Protein AF-A0A7W0UFL0-F1 (afdb_monomer_lite)

Foldseek 3Di:
DPLPAAADDDDDDDDDDPPPCSPVSVVVVVVCLDLVNQLCCCPPVVDHRPHPPRDHDPVSVVPDDDRPDHDYDPPVVCVVCVVVVVVVCCVVPVD

pLDDT: mean 94.97, std 3.73, range [73.75, 98.5]

Secondary structure (DSSP, 8-state):
---TT-B-------PPTT-S-HHHHHHHHHHHTSHHHHHHHHHHTSS--SSTTPPPPHHHHHH----SS-B---HHHHHHHHHHHHHHHHHHHT-

Sequence (95 aa):
AVVSTCFSQVELAGVLRGARNGEGARELIDFLLSPTFQRDVPLSMFVFPVRQGVELPRTFRRFAVVPERPLTLPAVEIGRNRDRWIREWTETVLR

Structure (mmCIF, N/CA/C/O backbone):
data_AF-A0A7W0UFL0-F1
#
_entry.id   AF-A0A7W0UFL0-F1
#
loop_
_atom_site.group_PDB
_atom_site.id
_atom_site.type_symbol
_atom_site.label_atom_id
_atom_site.label_alt_id
_atom_site.label_comp_id
_atom_site.label_asym_id
_atom_site.label_entity_id
_atom_site.label_seq_id
_atom_site.pdbx_PDB_ins_code
_atom_site.Cartn_x
_atom_site.Cartn_y
_atom_site.Cartn_z
_atom_site.occupancy
_atom_site.B_iso_or_equiv
_atom_site.auth_seq_id
_atom_site.auth_comp_id
_atom_site.auth_asym_id
_atom_site.auth_atom_id
_atom_site.pdbx_PDB_model_num
ATOM 1 N N . ALA A 1 1 ? 19.463 -7.887 -3.018 1.00 73.75 1 ALA A N 1
ATOM 2 C CA . ALA A 1 1 ? 18.646 -7.615 -1.817 1.00 73.75 1 ALA A CA 1
ATOM 3 C C . ALA A 1 1 ? 18.697 -8.833 -0.901 1.00 73.75 1 ALA A C 1
ATOM 5 O O . ALA A 1 1 ? 18.770 -9.942 -1.423 1.00 73.75 1 ALA A O 1
ATOM 6 N N . VAL A 1 2 ? 18.681 -8.651 0.423 1.00 85.25 2 VAL A N 1
ATOM 7 C CA . VAL A 1 2 ? 18.546 -9.767 1.378 1.00 85.25 2 VAL A CA 1
ATOM 8 C C . VAL A 1 2 ? 17.058 -10.090 1.495 1.00 85.25 2 VAL A C 1
ATOM 10 O O . VAL A 1 2 ? 16.333 -9.412 2.209 1.00 85.25 2 VAL A O 1
ATOM 13 N N . VAL A 1 3 ? 16.587 -11.060 0.708 1.00 90.38 3 VAL A N 1
ATOM 14 C CA . VAL A 1 3 ? 15.144 -11.336 0.554 1.00 90.38 3 VAL A CA 1
ATOM 15 C C . VAL A 1 3 ? 14.575 -12.295 1.600 1.00 90.38 3 VAL A C 1
ATOM 17 O O . VAL A 1 3 ? 13.362 -12.377 1.756 1.00 90.38 3 VAL A O 1
ATOM 20 N N . SER A 1 4 ? 15.434 -13.014 2.326 1.00 90.50 4 SER A N 1
ATOM 21 C CA . SER A 1 4 ? 15.039 -14.037 3.306 1.00 90.50 4 SER A CA 1
ATOM 22 C C . SER A 1 4 ? 14.343 -13.477 4.548 1.00 90.50 4 SER A C 1
ATOM 24 O O . SER A 1 4 ? 13.682 -14.225 5.260 1.00 90.50 4 SER A O 1
ATOM 26 N N . THR A 1 5 ? 14.488 -12.180 4.813 1.00 91.19 5 THR A N 1
ATOM 27 C CA . THR A 1 5 ? 13.898 -11.490 5.968 1.00 91.19 5 THR A CA 1
ATOM 28 C C . THR A 1 5 ? 12.793 -10.510 5.573 1.00 91.19 5 THR A C 1
ATOM 30 O O . THR A 1 5 ? 12.279 -9.790 6.427 1.00 91.19 5 THR A O 1
ATOM 33 N N . CYS A 1 6 ? 12.411 -10.454 4.292 1.00 93.12 6 CYS A N 1
ATOM 34 C CA . CYS A 1 6 ? 11.349 -9.564 3.834 1.00 93.12 6 CYS A CA 1
ATOM 35 C C . CYS A 1 6 ? 9.996 -9.995 4.404 1.00 93.12 6 CYS A C 1
ATOM 37 O O . CYS A 1 6 ? 9.618 -11.156 4.279 1.00 93.12 6 CYS A O 1
ATOM 39 N N . PHE A 1 7 ? 9.245 -9.047 4.962 1.00 92.94 7 PHE A N 1
ATOM 40 C CA . PHE A 1 7 ? 7.874 -9.244 5.424 1.00 92.94 7 PHE A CA 1
ATOM 41 C C . PHE A 1 7 ? 6.888 -8.590 4.451 1.00 92.94 7 PHE A C 1
ATOM 43 O O . PHE A 1 7 ? 7.121 -7.470 3.995 1.00 92.94 7 PHE A O 1
ATOM 50 N N . SER A 1 8 ? 5.792 -9.275 4.124 1.00 91.00 8 SER A N 1
ATOM 51 C CA . SER A 1 8 ? 4.769 -8.727 3.229 1.00 91.00 8 SER A CA 1
ATOM 52 C C . SER A 1 8 ? 3.886 -7.717 3.960 1.00 91.00 8 SER A C 1
ATOM 54 O O . SER A 1 8 ? 3.162 -8.075 4.887 1.00 91.00 8 SER A O 1
ATOM 56 N N . GLN A 1 9 ? 3.885 -6.470 3.495 1.00 90.56 9 GLN A N 1
ATOM 57 C CA . GLN A 1 9 ? 3.012 -5.405 3.986 1.00 90.56 9 GLN A CA 1
ATOM 58 C C . GLN A 1 9 ? 1.982 -5.026 2.918 1.00 90.56 9 GLN A C 1
ATOM 60 O O . GLN A 1 9 ? 2.299 -4.980 1.732 1.00 90.56 9 GLN A O 1
ATOM 65 N N . VAL A 1 10 ? 0.760 -4.717 3.354 1.00 91.44 10 VAL A N 1
ATOM 66 C CA . VAL A 1 10 ? -0.294 -4.134 2.515 1.00 91.44 10 VAL A CA 1
ATOM 67 C C . VAL A 1 10 ? -0.681 -2.782 3.098 1.00 91.44 10 VAL A C 1
ATOM 69 O O . VAL A 1 10 ? -0.950 -2.680 4.295 1.00 91.44 10 VAL A O 1
ATOM 72 N N . GLU A 1 11 ? -0.714 -1.752 2.257 1.00 94.06 11 GLU A N 1
ATOM 73 C CA . GLU A 1 11 ? -1.216 -0.430 2.626 1.00 94.06 11 GLU A CA 1
ATOM 74 C C . GLU A 1 11 ? -2.730 -0.372 2.419 1.00 94.06 11 GLU A C 1
ATOM 76 O O . GLU A 1 11 ? -3.257 -0.837 1.408 1.00 94.06 11 GLU A O 1
ATOM 81 N N . LEU A 1 12 ? -3.439 0.168 3.408 1.00 93.81 12 LEU A N 1
ATOM 82 C CA . LEU A 1 12 ? -4.896 0.167 3.458 1.00 93.81 12 LEU A CA 1
ATOM 83 C C . LEU A 1 12 ? -5.410 1.599 3.582 1.00 93.81 12 LEU A C 1
ATOM 85 O O . LEU A 1 12 ? -4.871 2.401 4.341 1.00 93.81 12 LEU A O 1
ATOM 89 N N . ALA A 1 13 ? -6.512 1.879 2.895 1.00 96.31 13 ALA A N 1
ATOM 90 C CA . ALA A 1 13 ? -7.327 3.066 3.101 1.00 96.31 13 ALA A CA 1
ATOM 91 C C . ALA A 1 13 ? -8.729 2.632 3.546 1.00 96.31 13 ALA A C 1
ATOM 93 O O . ALA A 1 13 ? -9.237 1.598 3.109 1.00 96.31 13 ALA A O 1
ATOM 94 N N . GLY A 1 14 ? -9.355 3.405 4.433 1.00 95.88 14 GLY A N 1
ATOM 95 C CA . GLY A 1 14 ? -10.671 3.077 4.971 1.00 95.88 14 GLY A CA 1
ATOM 96 C C . GLY A 1 14 ? -11.476 4.318 5.330 1.00 95.88 14 GLY A C 1
ATOM 97 O O . GLY A 1 14 ? -10.929 5.323 5.782 1.00 95.88 14 GLY A O 1
ATOM 98 N N . VAL A 1 15 ? -12.793 4.236 5.142 1.00 97.25 15 VAL A N 1
ATOM 99 C CA . VAL A 1 15 ? -13.724 5.298 5.532 1.00 97.25 15 VAL A CA 1
ATOM 100 C C . VAL A 1 15 ? -14.005 5.192 7.029 1.00 97.25 15 VAL A C 1
ATOM 102 O O . VAL A 1 15 ? -14.504 4.174 7.511 1.00 97.25 15 VAL A O 1
ATOM 105 N N . LEU A 1 16 ? -13.688 6.249 7.777 1.00 96.62 16 LEU A N 1
ATOM 106 C CA . LEU A 1 16 ? -13.898 6.283 9.222 1.00 96.62 16 LEU A CA 1
ATOM 107 C C . LEU A 1 16 ? -15.386 6.395 9.579 1.00 96.62 16 LEU A C 1
ATOM 109 O O . LEU A 1 16 ? -16.174 7.063 8.904 1.00 96.62 16 LEU A O 1
ATOM 113 N N . ARG A 1 17 ? -15.766 5.791 10.709 1.00 96.88 17 ARG A N 1
ATOM 114 C CA . ARG A 1 17 ? -17.092 5.988 11.305 1.00 96.88 17 ARG A CA 1
ATOM 115 C C . ARG A 1 17 ? -17.289 7.474 11.624 1.00 96.88 17 ARG A C 1
ATOM 117 O O . ARG A 1 17 ? -16.456 8.071 12.293 1.00 96.88 17 ARG A O 1
ATOM 124 N N . GLY A 1 18 ? -18.405 8.047 11.172 1.00 96.69 18 GLY A N 1
ATOM 125 C CA . GLY A 1 18 ? -18.714 9.465 11.381 1.00 96.69 18 GLY A CA 1
ATOM 126 C C . GLY A 1 18 ? -18.068 10.418 10.368 1.00 96.69 18 GLY A C 1
ATOM 127 O O . GLY A 1 18 ? -18.089 11.628 10.588 1.00 96.69 18 GLY A O 1
ATOM 128 N N . ALA A 1 19 ? -17.507 9.908 9.263 1.00 97.12 19 ALA A N 1
ATOM 129 C CA . ALA A 1 19 ? -17.047 10.749 8.161 1.00 97.12 19 ALA A CA 1
ATOM 130 C C . ALA A 1 19 ? -18.180 11.669 7.672 1.00 97.12 19 ALA A C 1
ATOM 132 O O . ALA A 1 19 ? -19.227 11.199 7.228 1.00 97.12 19 ALA A O 1
ATOM 133 N N . ARG A 1 20 ? -17.955 12.989 7.748 1.00 97.88 20 ARG A N 1
ATOM 134 C CA . ARG A 1 20 ? -18.951 14.010 7.369 1.00 97.88 20 ARG A CA 1
ATOM 135 C C . ARG A 1 20 ? -19.337 13.934 5.891 1.00 97.88 20 ARG A C 1
ATOM 137 O O . ARG A 1 20 ? -20.477 14.211 5.553 1.00 97.88 20 ARG A O 1
ATOM 144 N N . ASN A 1 21 ? -18.390 13.545 5.037 1.00 97.94 21 ASN A N 1
ATOM 145 C CA . ASN A 1 21 ? -18.611 13.293 3.616 1.00 97.94 21 ASN A CA 1
ATOM 146 C C . ASN A 1 21 ? -18.330 11.815 3.300 1.00 97.94 21 ASN A C 1
ATOM 148 O O . ASN A 1 21 ? -17.247 11.458 2.841 1.00 97.94 21 ASN A O 1
ATOM 152 N N . GLY A 1 22 ? -19.290 10.943 3.612 1.00 97.81 22 GLY A N 1
ATOM 153 C CA . GLY A 1 22 ? -19.153 9.503 3.375 1.00 97.81 22 GLY A CA 1
ATOM 154 C C . GLY A 1 22 ? -19.224 9.105 1.899 1.00 97.81 22 GLY A C 1
ATOM 155 O O . GLY A 1 22 ? -18.677 8.073 1.528 1.00 97.81 22 GLY A O 1
ATOM 156 N N . GLU A 1 23 ? -19.888 9.901 1.062 1.00 97.88 23 GLU A N 1
ATOM 157 C CA . GLU A 1 23 ? -19.974 9.672 -0.384 1.00 97.88 23 GLU A CA 1
ATOM 158 C C . GLU A 1 23 ? -18.628 9.940 -1.055 1.00 97.88 23 GLU A C 1
ATOM 160 O O . GLU A 1 23 ? -18.026 9.008 -1.582 1.00 97.88 23 GLU A O 1
ATOM 165 N N . GLY A 1 24 ? -18.072 11.144 -0.888 1.00 98.50 24 GLY A N 1
ATOM 166 C CA . GLY A 1 24 ? -16.756 11.476 -1.439 1.00 98.50 24 GLY A CA 1
ATOM 167 C C . GLY A 1 24 ? -15.628 10.602 -0.879 1.00 98.50 24 GLY A C 1
ATOM 168 O O . GLY A 1 24 ? -14.662 10.304 -1.574 1.00 98.50 24 GLY A O 1
ATOM 169 N N . ALA A 1 25 ? -15.753 10.119 0.363 1.00 98.38 25 ALA A N 1
ATOM 170 C CA . ALA A 1 25 ? -14.800 9.155 0.908 1.00 98.38 25 ALA A CA 1
ATOM 171 C C . ALA A 1 25 ? -14.843 7.802 0.173 1.00 98.38 25 ALA A C 1
ATOM 173 O O . ALA A 1 25 ? -13.795 7.183 0.005 1.00 98.38 25 ALA A O 1
ATOM 174 N N . ARG A 1 26 ? -16.018 7.340 -0.280 1.00 97.88 26 ARG A N 1
ATOM 175 C CA . ARG A 1 26 ? -16.127 6.128 -1.111 1.00 97.88 26 ARG A CA 1
ATOM 176 C C . ARG A 1 26 ? -15.590 6.372 -2.515 1.00 97.88 26 ARG A C 1
ATOM 178 O O . ARG A 1 26 ? -14.797 5.562 -2.977 1.00 97.88 26 ARG A O 1
ATOM 185 N N . GLU A 1 27 ? -15.923 7.507 -3.126 1.00 98.44 27 GLU A N 1
ATOM 186 C CA . GLU A 1 27 ? -15.381 7.883 -4.440 1.00 98.44 27 GLU A CA 1
ATOM 187 C C . GLU A 1 27 ? -13.849 7.936 -4.433 1.00 98.44 27 GLU A C 1
ATOM 189 O O . GLU A 1 27 ? -13.203 7.474 -5.372 1.00 98.44 27 GLU A O 1
ATOM 194 N N . LEU A 1 28 ? -13.248 8.433 -3.346 1.00 98.44 28 LEU A N 1
ATOM 195 C CA . LEU A 1 28 ? -11.799 8.401 -3.180 1.00 98.44 28 LEU A CA 1
ATOM 196 C C . LEU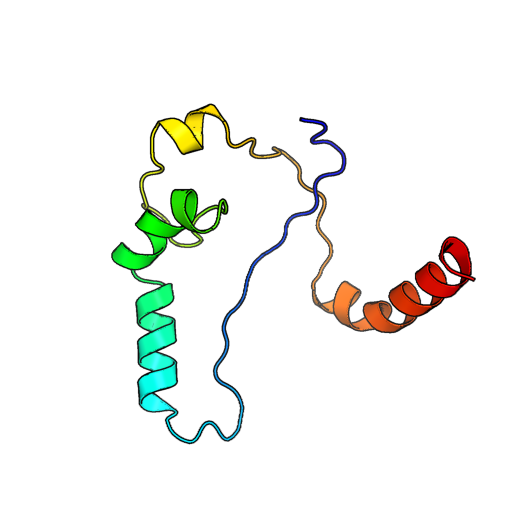 A 1 28 ? -11.267 6.964 -3.138 1.00 98.44 28 LEU A C 1
ATOM 198 O O . LEU A 1 28 ? -10.282 6.670 -3.806 1.00 98.44 28 LEU A O 1
ATOM 202 N N . ILE A 1 29 ? -11.897 6.061 -2.382 1.00 98.31 29 ILE A N 1
ATOM 203 C CA . ILE A 1 29 ? -11.480 4.650 -2.329 1.00 98.31 29 ILE A CA 1
ATOM 204 C C . ILE A 1 29 ? -11.592 3.998 -3.714 1.00 98.31 29 ILE A C 1
ATOM 206 O O . ILE A 1 29 ? -10.659 3.314 -4.141 1.00 98.31 29 ILE A O 1
ATOM 210 N N . ASP A 1 30 ? -12.674 4.260 -4.445 1.00 98.25 30 ASP A N 1
ATOM 211 C CA . ASP A 1 30 ? -12.861 3.760 -5.811 1.00 98.25 30 ASP A CA 1
ATOM 212 C C . ASP A 1 30 ? -11.782 4.303 -6.758 1.00 98.25 30 ASP A C 1
ATOM 214 O O . ASP A 1 30 ? -11.214 3.556 -7.563 1.00 98.25 30 ASP A O 1
ATOM 218 N N . PHE A 1 31 ? -11.425 5.583 -6.617 1.00 98.19 31 PHE A N 1
ATOM 219 C CA . PHE A 1 31 ? -10.321 6.189 -7.354 1.00 98.19 31 PHE A CA 1
A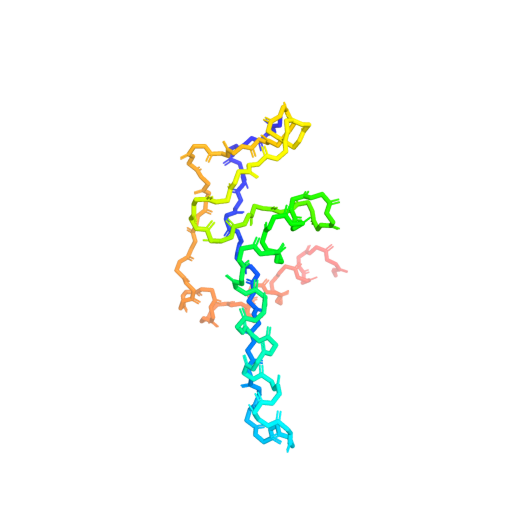TOM 220 C C . PHE A 1 31 ? -8.974 5.535 -7.018 1.00 98.19 31 PHE A C 1
ATOM 222 O O . PHE A 1 31 ? -8.241 5.173 -7.942 1.00 98.19 31 PHE A O 1
ATOM 229 N N . LEU A 1 32 ? -8.666 5.306 -5.736 1.00 98.06 32 LEU A N 1
ATOM 230 C CA . LEU A 1 32 ? -7.432 4.635 -5.304 1.00 98.06 32 LEU A CA 1
ATOM 231 C C . LEU A 1 32 ? -7.319 3.211 -5.879 1.00 98.06 32 LEU A C 1
ATOM 233 O O . LEU A 1 32 ? -6.215 2.749 -6.162 1.00 98.06 32 LEU A O 1
ATOM 237 N N . LEU A 1 33 ? -8.440 2.517 -6.099 1.00 97.19 33 LEU A N 1
ATOM 238 C CA . LEU A 1 33 ? -8.489 1.170 -6.692 1.00 97.19 33 LEU A CA 1
ATOM 239 C C . LEU A 1 33 ? -8.572 1.165 -8.230 1.00 97.19 33 LEU A C 1
ATOM 241 O O . LEU A 1 33 ? -8.543 0.097 -8.862 1.00 97.19 33 LEU A O 1
ATOM 245 N N . SER A 1 34 ? -8.686 2.337 -8.855 1.00 97.38 34 SER A N 1
ATOM 246 C CA . SER A 1 34 ? -8.817 2.474 -10.305 1.00 97.38 34 SER A CA 1
ATOM 247 C C . SER A 1 34 ? -7.530 2.070 -11.044 1.00 97.38 34 SER A C 1
ATOM 249 O O . SER A 1 34 ? -6.432 2.172 -10.493 1.00 97.38 34 SER A O 1
ATOM 251 N N . PRO A 1 35 ? -7.618 1.650 -12.324 1.00 97.19 35 PRO A N 1
ATOM 252 C CA . PRO A 1 35 ? -6.429 1.427 -13.147 1.00 97.19 35 PRO A CA 1
ATOM 253 C C . PRO A 1 35 ? -5.525 2.658 -13.238 1.00 97.19 35 PRO A C 1
ATOM 255 O O . PRO A 1 35 ? -4.312 2.505 -13.291 1.00 97.19 35 PRO A O 1
ATOM 258 N N . THR A 1 36 ? -6.111 3.858 -13.269 1.00 95.88 36 THR A N 1
ATOM 259 C CA . THR A 1 36 ? -5.373 5.119 -13.389 1.00 95.88 36 THR A CA 1
ATOM 260 C C . THR A 1 36 ? -4.457 5.317 -12.193 1.00 95.88 36 THR A C 1
ATOM 262 O O . THR A 1 36 ? -3.247 5.378 -12.370 1.00 95.88 36 THR A O 1
ATOM 265 N N . PHE A 1 37 ? -5.009 5.314 -10.978 1.00 97.31 37 PHE A N 1
ATOM 266 C CA . PHE A 1 37 ? -4.205 5.497 -9.771 1.00 97.31 37 PHE A CA 1
ATOM 267 C C . PHE A 1 37 ? -3.170 4.377 -9.609 1.00 97.31 37 PHE A C 1
ATOM 269 O O . PHE A 1 37 ? -1.992 4.627 -9.368 1.00 97.31 37 PHE A O 1
ATOM 276 N N . GLN A 1 38 ? -3.588 3.126 -9.815 1.00 97.94 38 GLN A N 1
ATOM 277 C CA . GLN A 1 38 ? -2.725 1.961 -9.617 1.00 97.94 38 GLN A CA 1
ATOM 278 C C . GLN A 1 38 ? -1.552 1.896 -10.614 1.00 97.94 38 GLN A C 1
ATOM 280 O O . GLN A 1 38 ? -0.529 1.295 -10.294 1.00 97.94 38 GLN A O 1
ATOM 285 N N . ARG A 1 39 ? -1.648 2.522 -11.796 1.00 96.88 39 ARG A N 1
ATOM 286 C CA . ARG A 1 39 ? -0.523 2.637 -12.748 1.00 96.88 39 ARG A CA 1
ATOM 287 C C . ARG A 1 39 ? 0.575 3.585 -12.271 1.00 96.88 39 ARG A C 1
ATOM 289 O O . ARG A 1 39 ? 1.737 3.345 -12.598 1.00 96.88 39 ARG A O 1
ATOM 296 N N . ASP A 1 40 ? 0.224 4.605 -11.494 1.00 96.38 40 ASP A N 1
ATOM 297 C CA . ASP A 1 40 ? 1.173 5.615 -11.008 1.00 96.38 40 ASP A CA 1
ATOM 298 C C . ASP A 1 40 ? 1.875 5.174 -9.712 1.00 96.38 40 ASP A C 1
ATOM 300 O O . ASP A 1 40 ? 3.044 5.501 -9.482 1.00 96.38 40 ASP A O 1
ATOM 304 N N . VAL A 1 41 ? 1.202 4.343 -8.904 1.00 97.06 41 VAL A N 1
ATOM 305 C CA . VAL A 1 41 ? 1.701 3.789 -7.630 1.00 97.06 41 VAL A CA 1
ATOM 306 C C . VAL A 1 41 ? 3.175 3.325 -7.669 1.00 97.06 41 VAL A C 1
ATOM 308 O O . VAL A 1 41 ? 3.934 3.747 -6.790 1.00 97.06 41 VAL A O 1
ATOM 311 N N . PRO A 1 42 ? 3.651 2.540 -8.662 1.00 96.69 42 PRO A N 1
ATOM 312 C CA . PRO A 1 42 ? 5.028 2.037 -8.675 1.00 96.69 42 PRO A CA 1
ATOM 313 C C . PRO A 1 42 ? 6.111 3.116 -8.682 1.00 96.69 42 PRO A C 1
ATOM 315 O O . PRO A 1 42 ? 7.169 2.924 -8.089 1.00 96.69 42 PRO A O 1
ATOM 318 N N . LEU A 1 43 ? 5.882 4.240 -9.364 1.00 95.62 43 LEU A N 1
ATOM 319 C CA . LEU A 1 43 ? 6.896 5.291 -9.515 1.00 95.62 43 LEU A CA 1
ATOM 320 C C . LEU A 1 43 ? 6.662 6.491 -8.597 1.00 95.62 43 LEU A C 1
ATOM 322 O O . LEU A 1 43 ? 7.592 7.266 -8.388 1.00 95.62 43 LEU A O 1
ATOM 326 N N . SER A 1 44 ? 5.464 6.629 -8.027 1.00 95.88 44 SER A N 1
ATOM 327 C CA . SER A 1 44 ? 5.159 7.677 -7.047 1.00 95.88 44 SER A CA 1
ATOM 328 C C . SER A 1 44 ? 5.376 7.228 -5.602 1.00 95.88 44 SER A C 1
ATOM 330 O O . SER A 1 44 ? 5.825 8.022 -4.782 1.00 95.88 44 SER A O 1
ATOM 332 N N . MET A 1 45 ? 5.060 5.970 -5.284 1.00 94.75 45 MET A N 1
ATOM 333 C CA . MET A 1 45 ? 5.080 5.439 -3.913 1.00 94.75 45 MET A CA 1
ATOM 334 C C . MET A 1 45 ? 6.089 4.300 -3.723 1.00 94.75 45 MET A C 1
ATOM 336 O O . MET A 1 45 ? 6.326 3.880 -2.597 1.00 94.75 45 MET A O 1
ATOM 340 N N . PHE A 1 46 ? 6.699 3.805 -4.806 1.00 93.88 46 PHE A N 1
ATOM 341 C CA . PHE A 1 46 ? 7.657 2.693 -4.782 1.00 93.88 46 PHE A CA 1
ATOM 342 C C . PHE A 1 46 ? 7.099 1.386 -4.190 1.00 93.88 46 PHE A C 1
ATOM 344 O O . PHE A 1 46 ? 7.838 0.589 -3.613 1.00 93.88 46 PHE A O 1
ATOM 351 N N . VAL A 1 47 ? 5.803 1.134 -4.392 1.00 94.44 47 VAL A N 1
ATOM 352 C CA . VAL A 1 47 ? 5.119 -0.109 -3.998 1.00 94.44 47 VAL A CA 1
ATOM 353 C C . VAL A 1 47 ? 4.454 -0.779 -5.202 1.00 94.44 47 VAL A C 1
ATOM 355 O O . VAL A 1 47 ? 4.304 -0.183 -6.268 1.00 94.44 47 VAL A O 1
ATOM 358 N N . PHE A 1 48 ? 4.077 -2.048 -5.061 1.00 95.25 48 PHE A N 1
ATOM 359 C CA . PHE A 1 48 ? 3.356 -2.771 -6.110 1.00 95.25 48 PHE A CA 1
ATOM 360 C C . PHE A 1 48 ? 1.865 -2.395 -6.108 1.00 95.25 48 PHE A C 1
ATOM 362 O O . PHE A 1 48 ? 1.294 -2.199 -5.034 1.00 95.25 48 PHE A O 1
ATOM 369 N N . PRO A 1 49 ? 1.209 -2.330 -7.281 1.00 96.62 49 PRO A N 1
ATOM 370 C CA . PRO A 1 49 ? -0.228 -2.126 -7.350 1.00 96.62 49 PRO A CA 1
ATOM 371 C C . PRO A 1 49 ? -0.961 -3.359 -6.818 1.00 96.62 49 PRO A C 1
ATOM 373 O O . PRO A 1 49 ? -0.568 -4.497 -7.080 1.00 96.62 49 PRO A O 1
ATOM 376 N N . VAL A 1 50 ? -2.068 -3.135 -6.113 1.00 95.50 50 VAL A N 1
ATOM 377 C CA . VAL A 1 50 ? -2.962 -4.211 -5.658 1.00 95.50 50 VAL A CA 1
ATOM 378 C C . VAL A 1 50 ? -3.896 -4.673 -6.780 1.00 95.50 50 VAL A C 1
ATOM 380 O O . VAL A 1 50 ? -4.363 -5.813 -6.791 1.00 95.50 50 VAL A O 1
ATOM 383 N N . ARG A 1 51 ? -4.172 -3.795 -7.753 1.00 95.88 51 ARG A N 1
ATOM 384 C CA . ARG A 1 51 ? -5.051 -4.110 -8.879 1.00 95.88 51 ARG A CA 1
ATOM 385 C C . ARG A 1 51 ? -4.345 -5.012 -9.892 1.00 95.88 51 ARG A C 1
ATOM 387 O O . ARG A 1 51 ? -3.312 -4.657 -10.453 1.00 95.88 51 ARG A O 1
ATOM 394 N N . GLN A 1 52 ? -4.973 -6.144 -10.199 1.00 94.25 52 GLN A N 1
ATOM 395 C CA . GLN A 1 52 ? -4.520 -7.049 -11.254 1.00 94.25 52 GLN A CA 1
ATOM 396 C C . GLN A 1 52 ? -4.609 -6.406 -12.648 1.00 94.25 52 GLN A C 1
ATOM 398 O O . GLN A 1 52 ? -5.471 -5.568 -12.914 1.00 94.25 52 GLN A O 1
ATOM 403 N N . GLY A 1 53 ? -3.722 -6.823 -13.555 1.00 93.12 53 GLY A N 1
ATOM 404 C CA . GLY A 1 53 ? -3.702 -6.347 -14.944 1.00 93.12 53 GLY A CA 1
ATOM 405 C C . GLY A 1 53 ? -3.107 -4.946 -15.139 1.00 93.12 53 GLY A C 1
ATOM 406 O O . GLY A 1 53 ? -3.195 -4.394 -16.233 1.00 93.12 53 GLY A O 1
ATOM 407 N N . VAL A 1 54 ? -2.503 -4.358 -14.104 1.00 94.56 54 VAL A N 1
ATOM 408 C CA .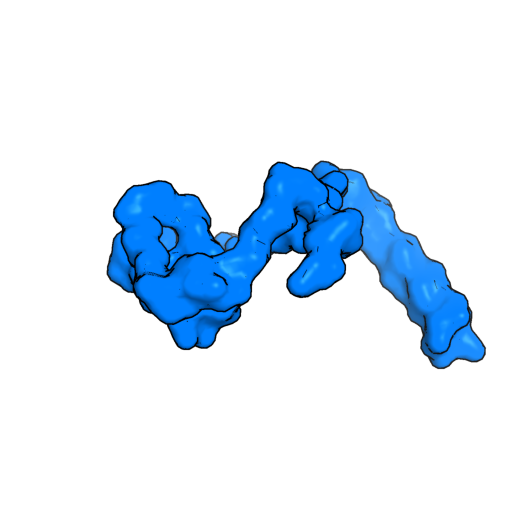 VAL A 1 54 ? -1.736 -3.113 -14.221 1.00 94.56 54 VAL A CA 1
ATOM 409 C C . VAL A 1 54 ? -0.314 -3.436 -14.677 1.00 94.56 54 VAL A C 1
ATOM 411 O O . VAL A 1 54 ? 0.427 -4.136 -13.989 1.00 94.56 54 VAL A O 1
ATOM 414 N N . GLU A 1 55 ? 0.075 -2.929 -15.847 1.00 92.88 55 GLU A N 1
ATOM 415 C CA . GLU A 1 55 ? 1.438 -3.095 -16.349 1.00 92.88 55 GLU A CA 1
ATOM 416 C C . GLU A 1 55 ? 2.440 -2.281 -15.526 1.00 92.88 55 GLU A C 1
ATOM 418 O O . GLU A 1 55 ? 2.283 -1.077 -15.332 1.00 92.88 55 GLU A O 1
ATOM 423 N N . LEU A 1 56 ? 3.511 -2.941 -15.078 1.00 94.38 56 LEU A N 1
ATOM 424 C CA . LEU A 1 56 ? 4.587 -2.277 -14.349 1.00 94.38 56 LEU A CA 1
ATOM 425 C C . LEU A 1 56 ? 5.550 -1.566 -15.312 1.00 94.38 56 LEU A C 1
ATOM 427 O O . LEU A 1 56 ? 6.045 -2.213 -16.254 1.00 94.38 56 LEU A O 1
ATOM 431 N N . PRO A 1 57 ? 5.923 -0.300 -15.031 1.00 95.31 57 PRO A N 1
ATOM 432 C CA . PRO A 1 57 ? 6.954 0.409 -15.778 1.00 95.31 57 PRO A CA 1
ATOM 433 C C . PRO A 1 57 ? 8.256 -0.394 -15.858 1.00 95.31 57 PRO A C 1
ATOM 435 O O . PRO A 1 57 ? 8.677 -1.033 -14.890 1.00 95.31 57 PRO A O 1
ATOM 438 N N . ARG A 1 58 ? 8.931 -0.345 -17.015 1.00 95.12 58 ARG A N 1
ATOM 439 C CA . ARG A 1 58 ? 10.154 -1.130 -17.275 1.00 95.12 58 ARG A CA 1
ATOM 440 C C . ARG A 1 58 ? 11.225 -0.911 -16.204 1.00 95.12 58 ARG A C 1
ATOM 442 O O . ARG A 1 58 ? 11.841 -1.873 -15.756 1.00 95.12 58 ARG A O 1
ATOM 449 N N . THR A 1 59 ? 11.435 0.339 -15.798 1.00 94.31 59 THR A N 1
ATOM 450 C CA . THR A 1 59 ? 12.415 0.705 -14.767 1.00 94.31 59 THR A CA 1
ATOM 451 C C . THR A 1 59 ? 12.060 0.083 -13.423 1.00 94.31 59 THR A C 1
ATOM 453 O O . THR A 1 59 ? 12.922 -0.517 -12.793 1.00 94.31 59 THR A O 1
ATOM 456 N N . PHE A 1 60 ? 10.787 0.142 -13.024 1.00 95.50 60 PHE A N 1
ATOM 457 C CA . PHE A 1 60 ? 10.330 -0.463 -11.777 1.00 95.50 60 PHE A CA 1
ATOM 458 C C . PHE A 1 60 ? 10.571 -1.974 -11.785 1.00 95.50 60 PHE A C 1
ATOM 460 O O . PHE A 1 60 ? 11.242 -2.495 -10.906 1.00 95.50 60 PHE A O 1
ATOM 467 N N . ARG A 1 61 ? 10.150 -2.668 -12.849 1.00 93.25 61 ARG A N 1
ATOM 468 C CA . ARG A 1 61 ? 10.355 -4.119 -13.003 1.00 93.25 61 ARG A CA 1
ATOM 469 C C . ARG A 1 61 ? 11.828 -4.533 -13.003 1.00 93.25 61 ARG A C 1
ATOM 471 O O . ARG A 1 61 ? 12.153 -5.629 -12.569 1.00 93.25 61 ARG A O 1
ATOM 478 N N . ARG A 1 62 ? 12.716 -3.679 -13.521 1.00 93.94 62 ARG A N 1
ATOM 479 C CA . ARG A 1 62 ? 14.158 -3.954 -13.571 1.00 93.94 62 ARG A CA 1
ATOM 480 C C . ARG A 1 62 ? 14.797 -3.967 -12.182 1.00 93.94 62 ARG A C 1
ATOM 482 O O . ARG A 1 62 ? 15.758 -4.703 -11.985 1.00 93.94 62 ARG A O 1
ATOM 489 N N . PHE A 1 63 ? 14.317 -3.128 -11.266 1.00 93.19 63 PHE A N 1
ATOM 490 C CA . PHE A 1 63 ? 14.987 -2.878 -9.987 1.00 93.19 63 PHE A CA 1
ATOM 491 C C . PHE A 1 63 ? 14.201 -3.360 -8.765 1.00 93.19 63 PHE A C 1
ATOM 493 O O . PHE A 1 63 ? 14.810 -3.658 -7.739 1.00 93.19 63 PHE A O 1
ATOM 500 N N . ALA A 1 64 ? 12.876 -3.460 -8.858 1.00 91.56 64 ALA A N 1
ATOM 501 C CA . ALA A 1 64 ? 12.046 -3.969 -7.781 1.00 91.56 64 ALA A CA 1
ATOM 502 C C . ALA A 1 64 ? 12.262 -5.480 -7.624 1.00 91.56 64 ALA A C 1
ATOM 504 O O . ALA A 1 64 ? 12.074 -6.257 -8.561 1.00 91.56 64 ALA A O 1
ATOM 505 N N . VAL A 1 65 ? 12.655 -5.896 -6.422 1.00 89.88 65 VAL A N 1
ATOM 506 C CA . VAL A 1 65 ? 12.825 -7.308 -6.072 1.00 89.88 65 VAL A CA 1
ATOM 507 C C . VAL A 1 65 ? 11.542 -7.797 -5.415 1.00 89.88 65 VAL A C 1
ATOM 509 O O . VAL A 1 65 ? 11.139 -7.255 -4.389 1.00 89.88 65 VAL A O 1
ATOM 512 N N . VAL A 1 66 ? 10.922 -8.830 -5.987 1.00 89.62 66 VAL A N 1
ATOM 513 C CA . VAL A 1 66 ? 9.787 -9.534 -5.376 1.00 89.62 66 VAL A CA 1
ATOM 514 C C . VAL A 1 66 ? 10.328 -10.780 -4.675 1.00 89.62 66 VAL A C 1
ATOM 516 O O . VAL A 1 66 ? 10.834 -11.672 -5.357 1.00 89.62 66 VAL A O 1
ATOM 519 N N . PRO A 1 67 ? 10.274 -10.869 -3.335 1.00 91.69 67 PRO A N 1
ATOM 520 C CA . PRO A 1 67 ? 10.620 -12.100 -2.636 1.00 91.69 67 PRO A CA 1
ATOM 521 C C . PRO A 1 67 ? 9.669 -13.230 -3.054 1.00 91.69 67 PRO A C 1
ATOM 523 O O . PRO A 1 67 ? 8.456 -13.054 -3.010 1.00 91.69 67 PRO A O 1
ATOM 526 N N . GLU A 1 68 ? 10.198 -14.401 -3.417 1.00 91.69 68 GLU A N 1
ATOM 527 C CA . GLU A 1 68 ? 9.367 -15.574 -3.759 1.00 91.69 68 GLU A CA 1
ATOM 528 C C . GLU A 1 68 ? 8.581 -16.105 -2.552 1.00 91.69 68 GLU A C 1
ATOM 530 O O . GLU A 1 68 ? 7.497 -16.665 -2.690 1.00 91.69 68 GLU A O 1
ATOM 535 N N . ARG A 1 69 ? 9.156 -15.949 -1.354 1.00 91.75 69 ARG A N 1
ATOM 536 C CA . ARG A 1 69 ? 8.616 -16.437 -0.081 1.00 91.75 69 ARG A CA 1
ATOM 537 C C . ARG A 1 69 ? 8.780 -15.361 0.996 1.00 91.75 69 ARG A C 1
ATOM 539 O O . ARG A 1 69 ? 9.658 -15.498 1.848 1.00 91.75 69 ARG A O 1
ATOM 546 N N . PRO A 1 70 ? 8.013 -14.258 0.931 1.00 93.31 70 PRO A N 1
ATOM 547 C CA . PRO A 1 70 ? 8.043 -13.255 1.983 1.00 93.31 70 PRO A CA 1
ATOM 548 C C . PRO A 1 70 ? 7.487 -13.852 3.281 1.00 93.31 70 PRO A C 1
ATOM 550 O O . PRO A 1 70 ? 6.577 -14.682 3.264 1.00 93.31 70 PRO A O 1
ATOM 553 N N . LEU A 1 71 ? 8.017 -13.403 4.412 1.00 94.75 71 LEU A N 1
ATOM 554 C CA . LEU A 1 71 ? 7.454 -13.686 5.723 1.00 94.75 71 LEU A CA 1
ATOM 555 C C . LEU A 1 71 ? 6.069 -13.036 5.828 1.00 94.75 71 LEU A C 1
ATOM 557 O O . LEU A 1 71 ? 5.852 -11.909 5.377 1.00 94.75 71 LEU A O 1
ATOM 561 N N . THR A 1 72 ? 5.131 -13.744 6.445 1.00 93.31 72 THR A N 1
ATOM 562 C CA . THR A 1 72 ? 3.763 -13.267 6.669 1.00 93.31 72 THR A CA 1
ATOM 563 C C . THR A 1 72 ? 3.290 -13.699 8.045 1.00 93.31 72 THR A C 1
ATOM 565 O O . THR A 1 72 ? 3.623 -14.796 8.488 1.00 93.31 72 THR A O 1
ATOM 568 N N . LEU A 1 73 ? 2.459 -12.879 8.682 1.00 93.62 73 LEU A N 1
ATOM 569 C CA . LEU A 1 73 ? 1.731 -13.241 9.895 1.00 93.62 73 LEU A CA 1
ATOM 570 C C . LEU A 1 73 ? 0.243 -12.931 9.702 1.00 93.62 73 LEU A C 1
ATOM 572 O O . LEU A 1 73 ? -0.084 -11.908 9.091 1.00 93.62 73 LEU A O 1
ATOM 576 N N . PRO A 1 74 ? -0.674 -13.765 10.223 1.00 94.38 74 PRO A N 1
ATOM 577 C CA . PRO A 1 74 ? -2.095 -13.452 10.207 1.00 94.38 74 PRO A CA 1
ATOM 578 C C . PRO A 1 74 ? -2.375 -12.109 10.892 1.00 94.38 74 PRO A C 1
ATOM 580 O O . PRO A 1 74 ? -1.925 -11.864 12.011 1.00 94.38 74 PRO A O 1
ATOM 583 N N . ALA A 1 75 ? -3.191 -11.253 10.271 1.00 92.25 75 ALA A N 1
ATOM 584 C CA . ALA A 1 75 ? -3.512 -9.931 10.822 1.00 92.25 75 ALA A CA 1
ATOM 585 C C . ALA A 1 75 ? -4.123 -10.000 12.236 1.00 92.25 75 ALA A C 1
ATOM 587 O O . ALA A 1 75 ? -3.863 -9.135 13.070 1.00 92.25 75 ALA A O 1
ATOM 588 N N . VAL A 1 76 ? -4.892 -11.055 12.534 1.00 95.44 76 VAL A N 1
ATOM 589 C CA . VAL A 1 76 ? -5.456 -11.298 13.872 1.00 95.44 76 VAL A CA 1
ATOM 590 C C . VAL A 1 76 ? -4.377 -11.568 14.920 1.00 95.44 76 VAL A C 1
ATOM 592 O O . VAL A 1 76 ? -4.504 -11.135 16.063 1.00 95.44 76 VAL A O 1
ATOM 595 N N . GLU A 1 77 ? -3.303 -12.258 14.544 1.00 96.56 77 GLU A N 1
ATOM 596 C CA . GLU A 1 77 ? -2.184 -12.535 15.437 1.00 96.56 77 GLU A CA 1
ATOM 597 C C . GLU A 1 77 ? -1.390 -11.259 15.703 1.00 96.56 77 GLU A C 1
ATOM 59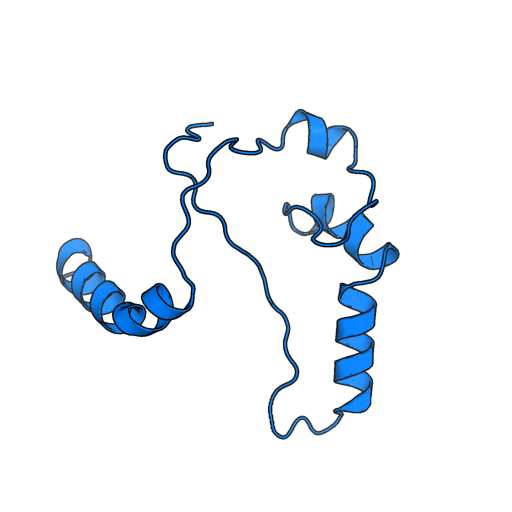9 O O . GLU A 1 77 ? -1.099 -10.952 16.860 1.00 96.56 77 GLU A O 1
ATOM 604 N N . ILE A 1 78 ? -1.142 -10.461 14.661 1.00 94.69 78 ILE A N 1
ATOM 605 C CA . ILE A 1 78 ? -0.530 -9.137 14.805 1.00 94.69 78 ILE A CA 1
ATOM 606 C C . ILE A 1 78 ? -1.378 -8.275 15.742 1.00 94.69 78 ILE A C 1
ATOM 608 O O . ILE A 1 78 ? -0.864 -7.753 16.726 1.00 94.69 78 ILE A O 1
ATOM 612 N N . GLY A 1 79 ? -2.688 -8.177 15.500 1.00 95.81 79 GLY A N 1
ATOM 613 C CA . GLY A 1 79 ? -3.598 -7.377 16.320 1.00 95.81 79 GLY A CA 1
ATOM 614 C C . GLY A 1 79 ? -3.622 -7.791 17.794 1.00 95.81 79 GLY A C 1
ATOM 615 O O . GLY A 1 79 ? -3.627 -6.926 18.664 1.00 95.81 79 GLY A O 1
ATOM 616 N N . ARG A 1 80 ? -3.582 -9.098 18.087 1.00 98.12 80 ARG A N 1
ATOM 617 C CA . ARG A 1 80 ? -3.569 -9.624 19.466 1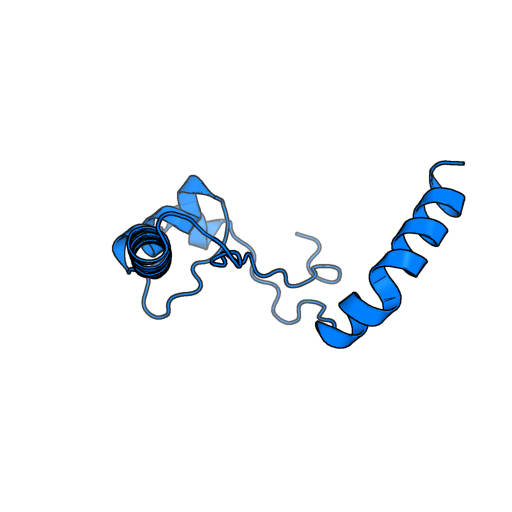.00 98.12 80 ARG A CA 1
ATOM 618 C C . ARG A 1 80 ? -2.279 -9.317 20.224 1.00 98.12 80 ARG A C 1
ATOM 620 O O . ARG A 1 80 ? -2.324 -9.179 21.442 1.00 98.12 80 ARG A O 1
ATOM 627 N N . ASN A 1 81 ? -1.141 -9.248 19.535 1.00 98.00 81 ASN A N 1
ATOM 628 C CA . ASN A 1 81 ? 0.168 -9.188 20.187 1.00 98.00 81 ASN A CA 1
ATOM 629 C C . ASN A 1 81 ? 0.898 -7.844 20.025 1.00 98.00 81 ASN A C 1
ATOM 631 O O . ASN A 1 81 ? 1.840 -7.587 20.776 1.00 98.00 81 ASN A O 1
ATOM 635 N N . ARG A 1 82 ? 0.474 -6.982 19.090 1.00 97.38 82 ARG A N 1
ATOM 636 C CA . ARG A 1 82 ? 1.155 -5.729 18.713 1.00 97.38 82 ARG A CA 1
ATOM 637 C C . ARG A 1 82 ? 1.578 -4.891 19.913 1.00 97.38 82 ARG A C 1
ATOM 639 O O . ARG A 1 82 ? 2.739 -4.511 20.009 1.00 97.38 82 ARG A O 1
ATOM 646 N N . ASP A 1 83 ? 0.657 -4.624 20.832 1.00 98.12 83 ASP A N 1
ATOM 647 C CA . ASP A 1 83 ? 0.933 -3.722 21.951 1.00 98.12 83 ASP A CA 1
ATOM 648 C C . ASP A 1 83 ? 1.964 -4.318 22.919 1.00 98.12 83 ASP A C 1
ATOM 650 O O . ASP A 1 83 ? 2.770 -3.584 23.486 1.00 98.12 83 ASP A O 1
ATOM 654 N N . ARG A 1 84 ? 1.968 -5.649 23.093 1.00 98.38 84 ARG A N 1
ATOM 655 C CA . ARG A 1 84 ? 2.990 -6.345 23.885 1.00 98.38 84 ARG A CA 1
ATOM 656 C C . ARG A 1 84 ? 4.352 -6.248 23.202 1.00 98.38 84 ARG A C 1
ATOM 658 O O . ARG A 1 84 ? 5.297 -5.795 23.836 1.00 98.38 84 ARG A O 1
ATOM 665 N N . TRP A 1 85 ? 4.430 -6.593 21.918 1.00 97.56 85 TRP A N 1
ATOM 666 C CA . TRP A 1 85 ? 5.686 -6.571 21.162 1.00 97.56 85 TRP A CA 1
ATOM 667 C C . TRP A 1 85 ? 6.321 -5.176 21.095 1.00 97.56 85 TRP A C 1
ATOM 669 O O . TRP A 1 85 ? 7.533 -5.052 21.239 1.00 97.56 85 TRP A O 1
ATOM 679 N N . ILE A 1 86 ? 5.517 -4.117 20.933 1.00 97.38 86 ILE A N 1
ATOM 680 C CA . ILE A 1 86 ? 6.016 -2.730 20.940 1.00 97.38 86 ILE A CA 1
ATOM 681 C C . ILE A 1 86 ? 6.638 -2.377 22.297 1.00 97.38 86 ILE A C 1
ATOM 683 O O . ILE A 1 86 ? 7.699 -1.749 22.334 1.00 97.38 86 ILE A O 1
ATOM 687 N N . ARG A 1 87 ? 6.004 -2.778 23.409 1.00 98.00 87 ARG A N 1
ATOM 688 C CA . ARG A 1 87 ? 6.549 -2.542 24.755 1.00 98.00 87 ARG A CA 1
ATOM 689 C C . ARG A 1 87 ? 7.854 -3.300 24.972 1.00 98.00 87 ARG A C 1
ATOM 691 O O . ARG A 1 87 ? 8.846 -2.669 25.315 1.00 98.00 87 ARG A O 1
ATOM 698 N N . GLU A 1 88 ? 7.863 -4.604 24.700 1.00 98.00 88 GLU A N 1
ATOM 699 C CA . GLU A 1 88 ? 9.042 -5.469 24.865 1.00 98.00 88 GLU A CA 1
ATOM 700 C C . GLU A 1 88 ? 10.240 -4.957 24.052 1.00 98.00 88 GLU A C 1
ATOM 702 O O . GLU A 1 88 ? 11.354 -4.862 24.568 1.00 98.00 88 GLU A O 1
ATOM 707 N N . TRP A 1 89 ? 10.013 -4.563 22.794 1.00 97.88 89 TRP A N 1
ATOM 708 C CA . TRP A 1 89 ? 11.066 -4.007 21.944 1.00 97.88 89 TRP A CA 1
ATOM 70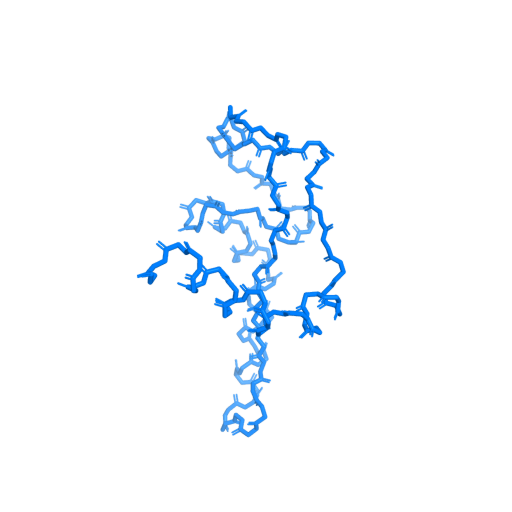9 C C . TRP A 1 89 ? 11.601 -2.681 22.492 1.00 97.88 89 TRP A C 1
ATOM 711 O O . TRP A 1 89 ? 12.811 -2.486 22.567 1.00 97.88 89 TRP A O 1
ATOM 721 N N . THR A 1 90 ? 10.704 -1.786 22.919 1.00 97.50 90 THR A N 1
ATOM 722 C CA . THR A 1 90 ? 11.079 -0.478 23.480 1.00 97.50 90 THR A CA 1
ATOM 723 C C . THR A 1 90 ? 11.918 -0.634 24.747 1.00 97.50 90 THR A C 1
ATOM 725 O O . THR A 1 90 ? 12.914 0.065 24.907 1.00 97.50 90 THR A O 1
ATOM 728 N N . GLU A 1 91 ? 11.536 -1.553 25.634 1.00 97.69 91 GLU A N 1
ATOM 729 C CA . GLU A 1 91 ? 12.271 -1.846 26.870 1.00 97.69 91 GLU A CA 1
ATOM 730 C C . GLU A 1 91 ? 13.624 -2.507 26.612 1.00 97.69 91 GLU A C 1
ATOM 732 O O . GLU A 1 91 ? 14.561 -2.240 27.345 1.00 97.69 91 GLU A O 1
ATOM 737 N N . THR A 1 92 ? 13.737 -3.345 25.580 1.00 97.44 92 THR A N 1
ATOM 738 C CA . THR A 1 92 ? 14.983 -4.072 25.285 1.00 97.44 92 THR A CA 1
ATOM 739 C C . THR A 1 92 ? 15.998 -3.222 24.520 1.00 97.44 92 THR A C 1
ATOM 741 O O . THR A 1 92 ? 17.202 -3.397 24.687 1.00 97.44 92 THR A O 1
ATOM 744 N N . VAL A 1 93 ? 15.529 -2.363 23.609 1.00 97.00 93 VAL A N 1
ATOM 745 C CA . VAL A 1 93 ? 16.393 -1.676 22.633 1.00 97.00 93 VAL A CA 1
ATOM 746 C C . VAL A 1 93 ? 16.636 -0.212 22.989 1.00 97.00 93 VAL A C 1
ATOM 748 O O . VAL A 1 93 ? 17.701 0.314 22.671 1.00 97.00 93 VAL A O 1
ATOM 751 N N . LEU A 1 94 ? 15.657 0.468 23.595 1.00 94.62 94 LEU A N 1
ATOM 752 C CA . LEU A 1 94 ? 15.709 1.920 23.806 1.00 94.62 94 LEU A CA 1
ATOM 753 C C . LEU A 1 94 ? 15.894 2.347 25.266 1.00 94.62 94 LEU A C 1
ATOM 755 O O . LEU A 1 94 ? 16.145 3.529 25.503 1.00 94.62 94 LEU A O 1
ATOM 759 N N . ARG A 1 95 ? 15.727 1.443 26.232 1.00 80.38 95 ARG A N 1
ATOM 760 C CA . ARG A 1 95 ? 15.886 1.710 27.667 1.00 80.38 95 ARG A CA 1
ATOM 761 C C . ARG A 1 95 ? 16.987 0.833 28.235 1.00 80.38 95 ARG A C 1
ATOM 763 O O . ARG A 1 95 ? 17.695 1.344 29.127 1.00 80.38 95 ARG A O 1
#

Radius of gyration: 17.62 Å; chains: 1; bounding box: 39×30×45 Å